Protein AF-A0A2S9GRM0-F1 (afdb_monomer_lite)

Structure (mmCIF, N/CA/C/O backbone):
data_AF-A0A2S9GRM0-F1
#
_entry.id   AF-A0A2S9GRM0-F1
#
loop_
_atom_site.group_PDB
_atom_site.id
_atom_site.type_symbol
_atom_site.label_atom_id
_atom_site.label_alt_id
_atom_site.label_comp_id
_atom_site.label_asym_id
_atom_site.label_entity_id
_atom_site.label_seq_id
_atom_site.pdbx_PDB_ins_code
_atom_site.Cartn_x
_atom_site.Cartn_y
_atom_site.Cartn_z
_atom_site.occupancy
_atom_site.B_iso_or_equiv
_atom_site.au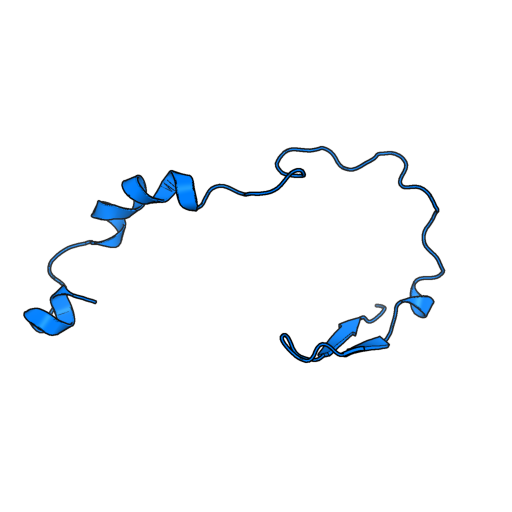th_seq_id
_atom_site.auth_comp_id
_atom_site.auth_asym_id
_atom_site.auth_atom_id
_atom_site.pdbx_PDB_model_num
ATOM 1 N N . PHE A 1 1 ? -24.439 -5.060 14.014 1.00 71.00 1 PHE A N 1
ATOM 2 C CA . PHE A 1 1 ? -24.549 -6.532 14.137 1.00 71.00 1 PHE A CA 1
ATOM 3 C C . PHE A 1 1 ? -25.147 -6.940 15.482 1.00 71.00 1 PHE A C 1
ATOM 5 O O . PHE A 1 1 ? -26.170 -7.609 15.465 1.00 71.00 1 PHE A O 1
ATOM 12 N N . SER A 1 2 ? -24.585 -6.501 16.618 1.00 80.31 2 SER A N 1
ATOM 13 C CA . SER A 1 2 ? -25.048 -6.873 17.970 1.00 80.31 2 SER A CA 1
ATOM 14 C C . SER A 1 2 ? -26.546 -6.646 18.206 1.00 80.31 2 SER A C 1
ATOM 16 O O . SER A 1 2 ? -27.225 -7.555 18.669 1.00 80.31 2 SER A O 1
ATOM 18 N N . ASP A 1 3 ? -27.081 -5.492 17.792 1.00 88.19 3 ASP A N 1
ATOM 19 C CA . ASP A 1 3 ? -28.511 -5.195 17.942 1.00 88.19 3 ASP A CA 1
ATOM 20 C C . ASP A 1 3 ? -29.420 -6.152 17.164 1.00 88.19 3 ASP A C 1
ATOM 22 O O . ASP A 1 3 ? -30.428 -6.621 17.678 1.00 88.19 3 ASP A O 1
ATOM 26 N N . MET A 1 4 ? -29.026 -6.510 15.943 1.00 88.12 4 MET A N 1
ATOM 27 C CA . MET A 1 4 ? -29.798 -7.425 15.108 1.00 88.12 4 MET A CA 1
ATOM 28 C C . MET A 1 4 ? -29.845 -8.835 15.705 1.00 88.12 4 MET A C 1
ATOM 30 O O . MET A 1 4 ? -30.886 -9.481 15.672 1.00 88.12 4 MET A O 1
ATOM 34 N N . VAL A 1 5 ? -28.733 -9.301 16.282 1.00 89.56 5 VAL A N 1
ATOM 35 C CA . VAL A 1 5 ? -28.651 -10.616 16.938 1.00 89.56 5 VAL A CA 1
ATOM 36 C C . VAL A 1 5 ? -29.426 -10.636 18.256 1.00 89.56 5 VAL A C 1
ATOM 38 O O . VAL A 1 5 ? -30.041 -11.645 18.586 1.00 89.56 5 VAL A O 1
ATOM 41 N N . GLN A 1 6 ? -29.400 -9.538 19.013 1.00 89.94 6 GLN A N 1
ATOM 42 C CA . GLN A 1 6 ? -29.984 -9.488 20.352 1.00 89.94 6 GLN A CA 1
ATOM 43 C C . GLN A 1 6 ? -31.463 -9.068 20.362 1.00 89.94 6 GLN A C 1
ATOM 45 O O . GLN A 1 6 ? -32.213 -9.520 21.225 1.00 89.94 6 GLN A O 1
ATOM 50 N N . PHE A 1 7 ? -31.890 -8.225 19.421 1.00 91.81 7 PHE A N 1
ATOM 51 C CA . PHE A 1 7 ? -33.218 -7.600 19.422 1.00 91.81 7 PHE A CA 1
ATOM 52 C C . PHE A 1 7 ? -33.987 -7.776 18.106 1.00 91.81 7 PHE A C 1
ATOM 54 O O . PHE A 1 7 ? -35.159 -7.424 18.048 1.00 91.81 7 PHE A O 1
ATOM 61 N N . GLY A 1 8 ? -33.371 -8.335 17.058 1.00 92.62 8 GLY A N 1
ATOM 62 C CA . GLY A 1 8 ? -34.026 -8.569 15.763 1.00 92.62 8 GLY A CA 1
ATOM 63 C C . GLY A 1 8 ? -34.160 -7.327 14.875 1.00 92.62 8 GLY A C 1
ATOM 64 O O . GLY A 1 8 ? -34.624 -7.431 13.744 1.00 92.62 8 GLY A O 1
ATOM 65 N N . GLU A 1 9 ? -33.711 -6.166 15.345 1.00 90.94 9 GLU A N 1
ATOM 66 C CA . GLU A 1 9 ? -33.738 -4.894 14.625 1.00 90.94 9 GLU A CA 1
ATOM 67 C C . GLU A 1 9 ? -32.514 -4.048 14.995 1.00 90.94 9 GLU A C 1
ATOM 69 O O . GLU A 1 9 ? -31.902 -4.257 16.041 1.00 90.94 9 GLU A O 1
ATOM 74 N N . VAL A 1 10 ? -32.122 -3.110 14.130 1.00 90.12 10 VAL A N 1
ATOM 75 C CA . VAL A 1 10 ? -31.070 -2.133 14.454 1.00 90.12 10 VAL A CA 1
ATOM 76 C C . VAL A 1 10 ? -31.711 -0.992 15.234 1.00 90.12 10 VAL A C 1
ATOM 78 O O . VAL A 1 10 ? -32.653 -0.386 14.730 1.00 90.12 10 VAL A O 1
ATOM 81 N N . ARG A 1 11 ? -31.210 -0.694 16.437 1.00 91.75 11 ARG A N 1
ATOM 82 C CA . ARG A 1 11 ? -31.786 0.346 17.307 1.00 91.75 11 ARG A CA 1
ATOM 83 C C . ARG A 1 11 ? -30.903 1.582 17.404 1.00 91.75 11 ARG A C 1
ATOM 85 O O . ARG A 1 11 ? -31.431 2.680 17.512 1.00 91.75 11 ARG A O 1
ATOM 92 N N . GLU A 1 12 ? -29.588 1.406 17.302 1.00 87.94 12 GLU A N 1
ATOM 93 C CA . GLU A 1 12 ? -28.623 2.505 17.367 1.00 87.94 12 GLU A CA 1
ATOM 94 C C . GLU A 1 12 ? -27.807 2.658 16.078 1.00 87.94 12 GLU A C 1
ATOM 96 O O . GLU A 1 12 ? -27.464 1.678 15.404 1.00 87.94 12 GLU A O 1
ATOM 101 N N . ASP A 1 13 ? -27.420 3.899 15.774 1.00 86.69 13 ASP A N 1
ATOM 102 C CA . ASP A 1 13 ? -26.395 4.197 14.770 1.00 86.69 13 ASP A CA 1
ATOM 103 C C . ASP A 1 13 ? -25.001 3.967 15.367 1.00 86.69 13 ASP A C 1
ATOM 105 O O . ASP A 1 13 ? -24.273 4.879 15.766 1.00 86.69 13 ASP A O 1
ATOM 109 N N . TRP A 1 14 ? -24.633 2.692 15.448 1.00 86.06 14 TRP A N 1
ATOM 110 C CA . TRP A 1 14 ? -23.349 2.253 15.986 1.00 86.06 14 TRP A CA 1
ATOM 111 C C . TRP A 1 14 ? -22.149 2.834 15.233 1.00 86.06 14 TRP A C 1
ATOM 113 O O . TRP A 1 14 ? -21.100 3.044 15.842 1.00 86.06 14 TRP A O 1
ATOM 123 N N . PHE A 1 15 ? -22.288 3.097 13.930 1.00 84.06 15 PHE A N 1
ATOM 124 C CA . PHE A 1 15 ? -21.208 3.672 13.136 1.00 84.06 15 PHE A CA 1
ATOM 125 C C . PHE A 1 15 ? -20.952 5.120 13.551 1.00 84.06 15 PHE A C 1
ATOM 127 O O . PHE A 1 15 ? -19.808 5.474 13.823 1.00 84.06 15 PHE A O 1
ATOM 134 N N . ALA A 1 16 ? -21.997 5.938 13.690 1.00 86.75 16 ALA A N 1
ATOM 135 C CA . ALA A 1 16 ? -21.838 7.304 14.182 1.00 86.75 16 ALA A CA 1
ATOM 136 C C . ALA A 1 16 ? -21.351 7.350 15.642 1.00 86.75 16 ALA A C 1
ATOM 138 O O . ALA A 1 16 ? -20.523 8.195 15.987 1.00 86.75 16 ALA A O 1
ATOM 139 N N . LEU A 1 17 ? -21.829 6.433 16.492 1.00 86.25 17 LEU A N 1
ATOM 140 C CA . LEU A 1 17 ? -21.449 6.374 17.908 1.00 86.25 17 LEU A CA 1
ATOM 141 C C . LEU A 1 17 ? -19.967 6.039 18.114 1.00 86.25 17 LEU A C 1
ATOM 143 O O . LEU A 1 17 ? -19.315 6.649 18.962 1.00 86.25 17 LEU A O 1
ATOM 147 N N . TYR A 1 18 ? -19.433 5.085 17.347 1.00 86.19 18 TYR A N 1
ATOM 148 C CA . TYR A 1 18 ? -18.067 4.588 17.536 1.00 86.19 18 TYR A CA 1
ATOM 149 C C . TYR A 1 18 ? -17.067 5.088 16.498 1.00 86.19 18 TYR A C 1
ATOM 151 O O . TYR A 1 18 ? -15.870 5.003 16.755 1.00 86.19 18 TYR A O 1
ATOM 159 N N . GLY A 1 19 ? -1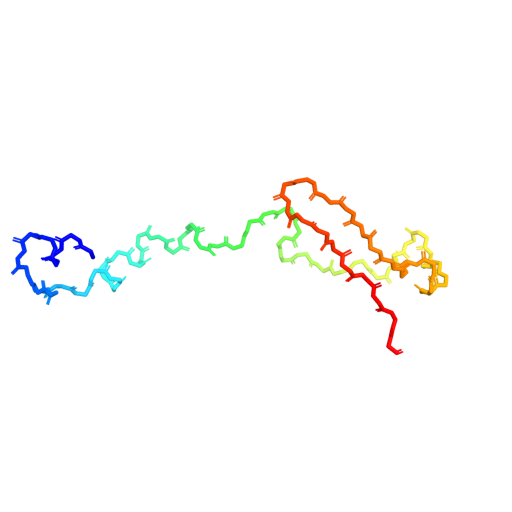7.514 5.651 15.373 1.00 86.44 19 GLY A N 1
ATOM 160 C CA . GLY A 1 19 ? -16.635 6.135 14.307 1.00 86.44 19 GLY A CA 1
ATOM 161 C C . GLY A 1 19 ? -15.552 7.069 14.840 1.00 86.44 19 GLY A C 1
ATOM 162 O O . GLY A 1 19 ? -14.373 6.825 14.616 1.00 86.44 19 GLY A O 1
ATOM 163 N N . LYS A 1 20 ? -15.928 8.035 15.690 1.00 85.62 20 LYS A N 1
ATOM 164 C CA . LYS A 1 20 ? -14.974 8.951 16.342 1.00 85.62 20 LYS A CA 1
ATOM 165 C C . LYS A 1 20 ? -13.927 8.256 17.210 1.00 85.62 20 LYS A C 1
ATOM 167 O O . LYS A 1 20 ? -12.799 8.721 17.290 1.00 85.62 20 LYS A O 1
ATOM 172 N N . ALA A 1 21 ? -14.289 7.161 17.877 1.00 87.19 21 ALA A N 1
ATOM 173 C CA . ALA A 1 21 ? -13.349 6.409 18.705 1.00 87.19 21 ALA A CA 1
ATOM 174 C C . ALA A 1 21 ? -12.320 5.637 17.861 1.00 87.19 21 ALA A C 1
ATOM 176 O O . ALA A 1 21 ? -11.241 5.326 18.360 1.00 87.19 21 ALA A O 1
ATOM 177 N N . PHE A 1 22 ? -12.643 5.350 16.596 1.00 87.44 22 PHE A N 1
ATOM 178 C CA . PHE A 1 22 ? -11.783 4.625 15.661 1.00 87.44 22 PHE A CA 1
ATOM 179 C C . PHE A 1 22 ? -11.095 5.518 14.620 1.00 87.44 22 PHE A C 1
ATOM 181 O O . PHE A 1 22 ? -10.209 5.031 13.924 1.00 87.44 22 PHE A O 1
ATOM 188 N N . GLU A 1 23 ? -11.407 6.817 14.558 1.00 88.94 23 GLU A N 1
ATOM 189 C CA . GLU A 1 23 ? -10.812 7.769 13.602 1.00 88.94 23 GLU A CA 1
ATOM 190 C C . GLU A 1 23 ? -9.276 7.712 13.563 1.00 88.94 23 GLU A C 1
ATOM 192 O O . GLU A 1 23 ? -8.672 7.828 12.498 1.00 88.94 23 GLU A O 1
ATOM 197 N N . ASP A 1 24 ? -8.627 7.509 14.712 1.00 87.00 24 ASP A N 1
ATOM 198 C CA . ASP A 1 24 ? -7.168 7.403 14.790 1.00 87.00 24 ASP A CA 1
ATOM 199 C C . ASP A 1 24 ? -6.615 6.124 14.146 1.00 87.00 24 ASP A C 1
ATOM 201 O O . ASP A 1 24 ? -5.506 6.148 13.612 1.00 87.00 24 ASP A O 1
ATOM 205 N N . MET A 1 25 ? -7.372 5.024 14.173 1.00 87.94 25 MET A N 1
ATOM 206 C CA . MET A 1 25 ? -6.983 3.754 13.551 1.00 87.94 25 MET A CA 1
ATOM 207 C C . MET A 1 25 ? -7.117 3.785 12.027 1.00 87.94 25 MET A C 1
ATOM 209 O O . MET A 1 25 ? -6.388 3.070 11.343 1.00 87.94 25 MET A O 1
ATOM 213 N N . ASP A 1 26 ? -7.998 4.636 11.503 1.00 87.44 26 ASP A N 1
ATOM 214 C CA . ASP A 1 26 ? -8.212 4.807 10.063 1.00 87.44 26 ASP A CA 1
ATOM 215 C C . ASP A 1 26 ? -7.178 5.739 9.410 1.00 87.44 26 ASP A C 1
ATOM 217 O O . ASP A 1 26 ? -7.140 5.891 8.184 1.00 87.44 26 ASP A O 1
ATOM 221 N N . LYS A 1 27 ? -6.316 6.381 10.210 1.00 92.25 27 LYS A N 1
ATOM 222 C CA . LYS A 1 27 ? -5.255 7.244 9.688 1.00 92.25 27 LYS A CA 1
ATOM 223 C C . LYS A 1 27 ? -4.284 6.436 8.817 1.00 92.25 27 LYS A C 1
ATOM 225 O O . LYS A 1 27 ? -3.934 5.309 9.169 1.00 92.25 27 LYS A O 1
ATOM 230 N N . PRO A 1 28 ? -3.776 7.012 7.709 1.00 91.94 28 PRO A N 1
ATOM 231 C CA . PRO A 1 28 ? -2.748 6.360 6.910 1.00 91.94 28 PRO A CA 1
ATOM 232 C C . PRO A 1 28 ? -1.533 6.007 7.772 1.00 91.94 28 PRO A C 1
ATOM 234 O O . PRO A 1 28 ? -1.022 6.847 8.514 1.00 91.94 28 PRO A O 1
ATOM 237 N N . VAL A 1 29 ? -1.049 4.775 7.636 1.00 92.00 29 VAL A N 1
ATOM 238 C CA . VAL A 1 29 ? 0.127 4.274 8.355 1.00 92.00 29 VAL A CA 1
ATOM 239 C C . VAL A 1 29 ? 1.279 4.002 7.392 1.00 92.00 29 VAL A C 1
ATOM 241 O O . VAL A 1 29 ? 1.073 3.627 6.239 1.00 92.00 29 VAL A O 1
ATOM 244 N N . GLY A 1 30 ? 2.509 4.178 7.875 1.00 91.44 30 GLY A N 1
ATOM 245 C CA . GLY A 1 30 ? 3.735 3.895 7.125 1.00 91.44 30 GLY A CA 1
ATOM 246 C C . GLY A 1 30 ? 4.681 5.091 7.026 1.00 91.44 30 GLY A C 1
ATOM 247 O O . GLY A 1 30 ? 4.286 6.244 7.175 1.00 91.44 30 GLY A O 1
ATOM 248 N N . SER A 1 31 ? 5.957 4.815 6.755 1.00 93.56 31 SER A N 1
ATOM 249 C CA . SER A 1 31 ? 7.027 5.827 6.70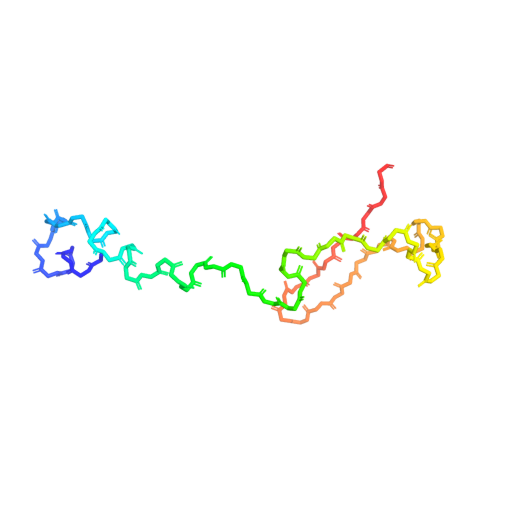4 1.00 93.56 31 SER A CA 1
ATOM 250 C C . SER A 1 31 ? 6.890 6.838 5.562 1.00 93.56 31 SER A C 1
ATOM 252 O O . SER A 1 31 ? 7.517 7.893 5.598 1.00 93.56 31 SER A O 1
ATOM 254 N N . LEU A 1 32 ? 6.081 6.522 4.549 1.00 92.44 32 LEU A N 1
ATOM 255 C CA . LEU A 1 32 ? 5.891 7.345 3.354 1.00 92.44 32 LEU A CA 1
ATOM 256 C C . LEU A 1 32 ? 4.657 8.256 3.434 1.00 92.44 32 LEU A C 1
ATOM 258 O O . LEU A 1 32 ? 4.397 9.016 2.502 1.00 92.44 32 LEU A O 1
ATOM 262 N N . VAL A 1 33 ? 3.886 8.199 4.524 1.00 94.75 33 VAL A N 1
ATOM 263 C CA . VAL A 1 33 ? 2.697 9.043 4.695 1.00 94.75 33 VAL A CA 1
ATOM 264 C C . VAL A 1 33 ? 3.106 10.517 4.714 1.00 94.75 33 VAL A C 1
ATOM 266 O O . VAL A 1 33 ? 3.963 10.926 5.492 1.00 94.75 33 VAL A O 1
ATOM 269 N N . GLY A 1 34 ? 2.495 11.314 3.833 1.00 93.75 34 GLY A N 1
ATOM 270 C CA . GLY A 1 34 ? 2.764 12.750 3.709 1.00 93.75 34 GLY A CA 1
ATOM 271 C C . GLY A 1 34 ? 4.100 13.112 3.050 1.00 93.75 34 GLY A C 1
ATOM 272 O O . GLY A 1 34 ? 4.381 14.298 2.890 1.00 93.75 34 GLY A O 1
ATOM 273 N N . GLN A 1 35 ? 4.914 12.132 2.648 1.00 93.69 35 GLN A N 1
ATOM 274 C CA . GLN A 1 35 ? 6.183 12.387 1.967 1.00 93.69 35 GLN A CA 1
ATOM 275 C C . GLN A 1 35 ? 5.949 12.775 0.503 1.00 93.69 35 GLN A C 1
ATOM 277 O O . GLN A 1 35 ? 5.094 12.206 -0.184 1.00 93.69 35 GLN A O 1
ATOM 282 N N . SER A 1 36 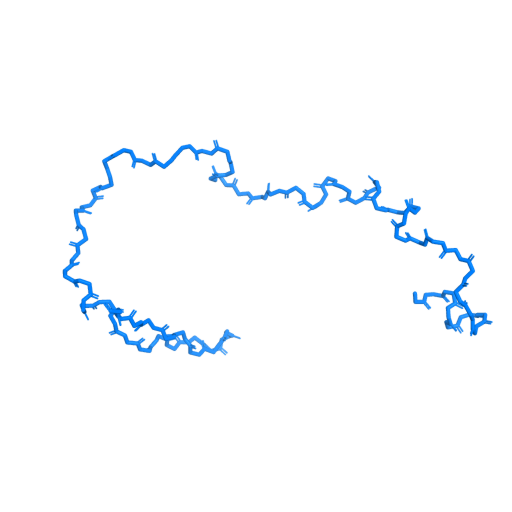? 6.735 13.730 0.006 1.00 91.94 36 SER A N 1
ATOM 283 C CA . SER A 1 36 ? 6.780 14.032 -1.422 1.00 91.94 36 SER A CA 1
ATOM 284 C C . SER A 1 36 ? 7.475 12.903 -2.179 1.00 91.94 36 SER A C 1
ATOM 286 O O . SER A 1 36 ? 8.351 12.204 -1.664 1.00 91.94 36 SER A O 1
ATOM 288 N N . ARG A 1 37 ? 7.072 12.705 -3.435 1.00 88.56 37 ARG A N 1
ATOM 289 C CA . ARG A 1 37 ? 7.758 11.755 -4.312 1.00 88.56 37 ARG A CA 1
ATOM 290 C C . ARG A 1 37 ? 9.193 12.239 -4.565 1.00 88.56 37 ARG A C 1
ATOM 292 O O . ARG A 1 37 ? 9.379 13.444 -4.734 1.00 88.56 37 ARG A O 1
ATOM 299 N N . PRO A 1 38 ? 10.183 11.333 -4.646 1.00 88.00 38 PRO A N 1
ATOM 300 C CA . PRO A 1 38 ? 11.534 11.702 -5.050 1.00 88.00 38 PRO A CA 1
ATOM 301 C C . PRO A 1 38 ? 11.520 12.369 -6.430 1.00 88.00 38 PRO A C 1
ATOM 303 O O . PRO A 1 38 ? 10.962 11.813 -7.374 1.00 88.00 38 PRO A O 1
ATOM 306 N N . GLU A 1 39 ? 12.148 13.540 -6.549 1.00 86.44 39 GLU A N 1
ATOM 307 C CA . GLU A 1 39 ? 12.246 14.268 -7.824 1.00 86.44 39 GLU A CA 1
ATOM 308 C C . GLU A 1 39 ? 13.127 13.527 -8.838 1.00 86.44 39 GLU A C 1
ATOM 310 O O . GLU A 1 39 ? 12.861 13.558 -10.034 1.00 86.44 39 GLU A O 1
ATOM 315 N N . ASN A 1 40 ? 14.141 12.806 -8.348 1.00 82.44 40 ASN A N 1
ATOM 316 C CA . ASN A 1 40 ? 15.070 12.021 -9.154 1.00 82.44 40 ASN A CA 1
ATOM 317 C C . ASN A 1 40 ? 15.111 10.577 -8.649 1.00 82.44 40 ASN A C 1
ATOM 319 O O . ASN A 1 40 ? 15.987 10.200 -7.868 1.00 82.44 40 ASN A O 1
ATOM 323 N N . ALA A 1 41 ? 14.143 9.766 -9.076 1.00 80.50 41 ALA A N 1
ATOM 324 C CA . ALA A 1 41 ? 14.182 8.330 -8.835 1.00 80.50 41 ALA A CA 1
ATOM 325 C C . ALA A 1 41 ? 15.296 7.708 -9.695 1.00 80.50 41 ALA A C 1
ATOM 327 O O . ALA A 1 41 ? 15.199 7.672 -10.920 1.00 80.50 41 ALA A O 1
ATOM 328 N N . ALA A 1 42 ? 16.372 7.263 -9.048 1.00 82.81 42 ALA A N 1
ATOM 329 C CA . ALA A 1 42 ? 17.450 6.515 -9.680 1.00 82.81 42 ALA A CA 1
ATOM 330 C C . ALA A 1 42 ? 17.416 5.048 -9.216 1.00 82.81 42 ALA A C 1
ATOM 332 O O . ALA A 1 42 ? 17.160 4.801 -8.033 1.00 82.81 42 ALA A O 1
ATOM 333 N N . PRO A 1 43 ? 17.731 4.085 -10.100 1.00 85.38 43 PRO A N 1
ATOM 334 C CA . PRO A 1 43 ? 18.035 4.250 -11.528 1.00 85.38 43 PRO A CA 1
ATOM 335 C C . PRO A 1 43 ? 16.775 4.530 -12.380 1.00 85.38 43 PRO A C 1
ATOM 337 O O . PRO A 1 43 ? 15.662 4.300 -11.905 1.00 85.38 43 PRO A O 1
ATOM 340 N N . PRO A 1 44 ? 16.928 5.036 -13.624 1.00 84.50 44 PRO A N 1
ATOM 341 C CA . PRO A 1 44 ? 15.811 5.134 -14.562 1.00 84.50 44 PRO A CA 1
ATOM 342 C C . PRO A 1 44 ? 15.155 3.759 -14.773 1.00 84.50 44 PRO A C 1
ATOM 344 O O . PRO A 1 44 ? 15.838 2.738 -14.655 1.00 84.50 44 PRO A O 1
ATOM 347 N N . PRO A 1 45 ? 13.845 3.714 -15.072 1.00 87.69 45 PRO A N 1
ATOM 348 C CA . PRO A 1 45 ? 13.159 2.451 -15.302 1.00 87.69 45 PRO A CA 1
ATOM 349 C C . PRO A 1 45 ? 13.711 1.746 -16.546 1.00 87.69 45 PRO A C 1
ATOM 351 O O . PRO A 1 45 ? 14.091 2.390 -17.525 1.00 87.69 45 PRO A O 1
ATOM 354 N N . GLU A 1 46 ? 13.701 0.416 -16.509 1.00 90.12 46 GLU A N 1
ATOM 355 C CA . GLU A 1 46 ? 13.897 -0.424 -17.692 1.00 90.12 46 GLU A CA 1
ATOM 356 C C . GLU A 1 46 ? 12.732 -0.223 -18.684 1.00 90.12 46 GLU A C 1
ATOM 358 O O . GLU A 1 46 ? 11.685 0.331 -18.312 1.00 90.12 46 GLU A O 1
ATOM 363 N N . PRO A 1 47 ? 12.869 -0.663 -19.950 1.00 93.50 47 PRO A N 1
ATOM 364 C CA . PRO A 1 47 ? 11.761 -0.646 -20.902 1.00 93.50 47 PRO A CA 1
ATOM 365 C C . PRO A 1 47 ? 10.511 -1.300 -20.302 1.00 93.50 47 PRO A C 1
ATOM 367 O O . PRO A 1 47 ? 10.587 -2.429 -19.836 1.00 93.50 47 PRO A O 1
ATOM 370 N N . PHE A 1 48 ? 9.350 -0.634 -20.322 1.00 92.00 48 PHE A N 1
ATOM 371 C CA . PHE A 1 48 ? 8.185 -1.087 -19.543 1.00 92.00 48 PHE A CA 1
ATOM 372 C C . PHE A 1 48 ? 7.712 -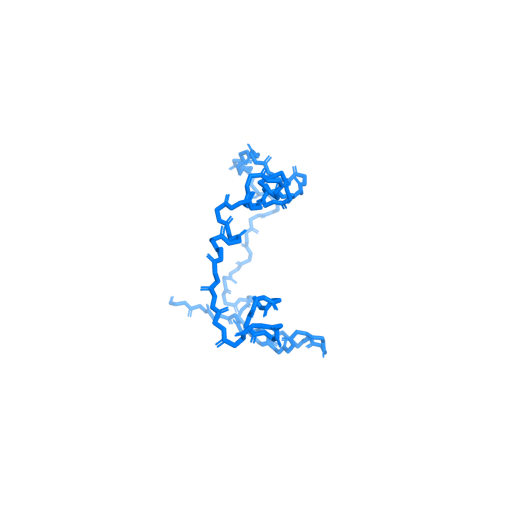2.508 -19.863 1.00 92.00 48 PHE A C 1
ATOM 374 O O . PHE A 1 48 ? 7.281 -3.227 -18.959 1.00 92.00 48 PHE A O 1
ATOM 381 N N . ALA A 1 49 ? 7.887 -2.948 -21.108 1.00 94.25 49 ALA A N 1
ATOM 382 C CA . ALA A 1 49 ? 7.649 -4.323 -21.527 1.00 94.25 49 ALA A CA 1
ATOM 383 C C . ALA A 1 49 ? 8.415 -5.370 -20.688 1.00 94.25 49 ALA A C 1
ATOM 385 O O . ALA A 1 49 ? 7.934 -6.491 -20.537 1.00 94.25 49 ALA A O 1
ATOM 386 N N . SER A 1 50 ? 9.571 -5.031 -20.101 1.00 94.81 50 SER A N 1
ATOM 387 C CA . SER A 1 50 ? 10.340 -5.944 -19.243 1.00 94.81 50 SER A CA 1
ATOM 388 C C . SER A 1 50 ? 9.650 -6.255 -17.914 1.00 94.81 50 SER A C 1
ATOM 390 O O . SER A 1 50 ? 10.000 -7.236 -17.262 1.00 94.81 50 SER A O 1
ATOM 392 N N . TYR A 1 51 ? 8.702 -5.417 -17.491 1.00 94.38 51 TYR A N 1
ATOM 393 C CA . TYR A 1 51 ? 7.921 -5.615 -16.269 1.00 94.38 51 TYR A CA 1
ATOM 394 C C . TYR A 1 51 ? 6.583 -6.321 -16.527 1.00 94.38 51 TYR A C 1
ATOM 396 O O . TYR A 1 51 ? 5.882 -6.662 -15.576 1.00 94.38 51 TYR A O 1
ATOM 404 N N . ALA A 1 52 ? 6.193 -6.521 -17.790 1.00 97.12 52 ALA A N 1
ATOM 405 C CA . ALA A 1 52 ? 4.938 -7.180 -18.121 1.00 97.12 52 ALA A CA 1
ATOM 406 C C . ALA A 1 52 ? 5.022 -8.688 -17.837 1.00 97.12 52 ALA A C 1
ATOM 408 O O . ALA A 1 52 ? 5.995 -9.356 -18.187 1.00 97.12 52 ALA A O 1
ATOM 409 N N . GLY A 1 53 ? 3.984 -9.244 -17.214 1.00 96.81 53 GLY A N 1
ATOM 410 C CA . GLY A 1 53 ? 3.949 -10.657 -16.853 1.00 96.81 53 GLY A CA 1
ATOM 411 C C . GLY A 1 53 ? 2.982 -10.981 -15.723 1.00 96.81 53 GLY A C 1
ATOM 412 O O . GLY A 1 53 ? 2.249 -10.125 -15.226 1.00 96.81 53 GLY A O 1
ATOM 413 N N . VAL A 1 54 ? 2.988 -12.251 -15.320 1.00 98.06 54 VAL A N 1
ATOM 414 C CA . VAL A 1 54 ? 2.202 -12.759 -14.192 1.00 98.06 54 VAL A CA 1
ATOM 415 C C . VAL A 1 54 ? 3.148 -13.141 -13.059 1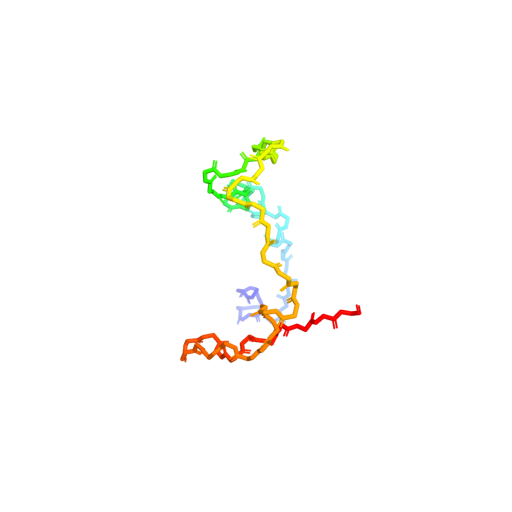.00 98.06 54 VAL A C 1
ATOM 417 O O . VAL A 1 54 ? 3.977 -14.038 -13.206 1.00 98.06 54 VAL A O 1
ATOM 420 N N . TYR A 1 55 ? 3.008 -12.461 -11.926 1.00 97.44 55 TYR A N 1
ATOM 421 C CA . TYR A 1 55 ? 3.800 -12.672 -10.719 1.00 97.44 55 TYR A CA 1
ATOM 422 C C . TYR A 1 55 ? 2.990 -13.495 -9.722 1.00 97.44 55 TYR A C 1
ATOM 424 O O . TYR A 1 55 ? 2.006 -13.015 -9.162 1.00 97.44 55 TYR A O 1
ATOM 432 N N . ASN A 1 56 ? 3.393 -14.746 -9.508 1.00 97.81 56 ASN A N 1
ATOM 433 C CA . ASN A 1 56 ? 2.700 -15.644 -8.591 1.00 97.81 56 ASN A CA 1
ATOM 434 C C . ASN A 1 56 ? 3.007 -15.296 -7.130 1.00 97.81 56 ASN A C 1
ATOM 436 O O . ASN A 1 56 ? 4.154 -15.034 -6.767 1.00 97.81 56 ASN A O 1
ATOM 440 N N . ASN A 1 57 ? 1.978 -15.341 -6.290 1.00 97.62 57 ASN A N 1
ATOM 441 C CA . ASN A 1 57 ? 2.092 -15.234 -4.844 1.00 97.62 57 ASN A CA 1
ATOM 442 C C . ASN A 1 57 ? 1.113 -16.226 -4.205 1.00 97.62 57 ASN A C 1
ATOM 444 O O . ASN A 1 57 ? -0.083 -16.155 -4.472 1.00 97.62 57 ASN A O 1
ATOM 448 N N . ASP A 1 58 ? 1.601 -17.135 -3.363 1.00 97.62 58 ASP A N 1
ATOM 449 C CA . ASP A 1 58 ? 0.766 -18.210 -2.801 1.00 97.62 58 ASP A CA 1
ATOM 450 C C . ASP A 1 58 ? -0.297 -17.701 -1.820 1.00 97.62 58 ASP A C 1
ATOM 452 O O . ASP A 1 58 ? -1.318 -18.351 -1.609 1.00 97.62 58 ASP A O 1
ATOM 456 N N . TYR A 1 59 ? -0.062 -16.536 -1.218 1.00 96.75 59 TYR A N 1
ATOM 457 C CA . TYR A 1 59 ? -0.971 -15.942 -0.247 1.00 96.75 59 TYR A CA 1
ATOM 458 C C . TYR A 1 59 ? -2.021 -15.045 -0.916 1.00 96.75 59 TYR A C 1
ATOM 460 O O . TYR A 1 59 ? -3.203 -15.126 -0.592 1.00 96.75 59 TYR A O 1
ATOM 468 N N . TRP A 1 60 ? -1.603 -14.200 -1.864 1.00 96.56 60 TRP A N 1
ATOM 469 C CA . TRP A 1 60 ? -2.474 -13.211 -2.516 1.00 96.56 60 TRP A CA 1
ATOM 470 C C . TRP A 1 60 ? -3.020 -13.645 -3.882 1.00 96.56 60 TRP A C 1
ATOM 472 O O . TRP A 1 60 ? -3.926 -13.001 -4.409 1.00 96.56 60 TRP A O 1
ATOM 482 N N . GLY A 1 61 ? -2.490 -14.722 -4.461 1.00 97.12 61 GLY A N 1
ATOM 483 C CA . GLY A 1 61 ? -2.752 -15.117 -5.842 1.00 97.12 61 GLY A CA 1
ATOM 484 C C . GLY A 1 61 ? -1.886 -14.364 -6.866 1.00 97.12 61 GLY A C 1
ATOM 485 O O . GLY A 1 61 ? -1.035 -13.548 -6.503 1.00 97.12 61 GLY A O 1
ATOM 486 N N . PRO A 1 62 ? -2.055 -14.658 -8.168 1.00 97.81 62 PRO A N 1
ATOM 487 C CA . PRO A 1 62 ? -1.236 -14.073 -9.225 1.00 97.81 62 PRO A CA 1
ATOM 488 C C . PRO A 1 62 ? -1.559 -12.592 -9.477 1.00 97.81 62 PRO A C 1
ATOM 490 O O . PRO A 1 62 ? -2.714 -12.222 -9.690 1.00 97.81 62 PRO A O 1
ATOM 493 N N . ALA A 1 63 ? -0.523 -11.755 -9.552 1.00 97.56 63 ALA A N 1
ATOM 494 C CA . ALA A 1 63 ? -0.615 -10.362 -9.983 1.00 97.56 63 ALA A CA 1
ATOM 495 C C . ALA A 1 63 ? -0.233 -10.235 -11.464 1.00 97.56 63 ALA A C 1
ATOM 497 O O . ALA A 1 63 ? 0.868 -10.610 -11.862 1.00 97.56 63 ALA A O 1
ATOM 498 N N . THR A 1 64 ? -1.135 -9.693 -12.285 1.00 97.56 64 THR A N 1
ATOM 499 C CA . THR A 1 64 ? -0.871 -9.448 -13.712 1.00 97.56 64 THR A CA 1
ATOM 500 C C . THR A 1 64 ? -0.440 -8.003 -13.927 1.00 97.56 64 THR A C 1
ATOM 502 O O . THR A 1 64 ? -1.175 -7.079 -13.579 1.00 97.56 64 THR A O 1
ATOM 505 N N . VAL A 1 65 ? 0.729 -7.815 -14.534 1.00 96.81 65 VAL A N 1
ATOM 506 C CA . VAL A 1 65 ? 1.250 -6.519 -14.979 1.00 96.81 65 VAL A CA 1
ATOM 507 C C . VAL A 1 65 ? 1.212 -6.494 -16.503 1.00 96.81 65 VAL A C 1
ATOM 509 O O . VAL A 1 65 ? 1.734 -7.397 -17.154 1.00 96.81 65 VAL A O 1
ATOM 512 N N . ALA A 1 66 ? 0.582 -5.468 -17.070 1.00 95.12 66 ALA A N 1
ATOM 513 C CA . ALA A 1 66 ? 0.440 -5.299 -18.510 1.00 95.12 66 ALA A CA 1
ATOM 514 C C . ALA A 1 66 ? 0.786 -3.866 -18.923 1.00 95.12 66 ALA A C 1
ATOM 516 O O . ALA A 1 66 ? 0.490 -2.913 -18.198 1.00 95.12 66 ALA A O 1
ATOM 517 N N . GLU A 1 67 ? 1.387 -3.734 -20.101 1.00 90.00 67 GLU A N 1
ATOM 518 C CA . GLU A 1 67 ? 1.580 -2.455 -20.781 1.00 90.00 67 GLU A CA 1
ATOM 519 C C . GLU A 1 67 ? 0.291 -2.070 -21.535 1.00 90.00 67 GLU A C 1
ATOM 521 O O . GLU A 1 67 ? -0.484 -2.948 -21.927 1.00 90.00 67 GLU A O 1
ATOM 526 N N . ARG A 1 68 ? 0.027 -0.767 -21.686 1.00 78.50 68 ARG A N 1
ATOM 527 C CA . ARG A 1 68 ? -1.134 -0.234 -22.419 1.00 78.50 68 ARG A CA 1
ATOM 528 C C . ARG A 1 68 ? -0.719 0.387 -23.738 1.00 78.50 68 ARG A C 1
ATOM 530 O O . ARG A 1 68 ? 0.309 1.095 -23.731 1.00 78.50 68 ARG A O 1
#

Secondary structure (DSSP, 8-state):
-HHHHHHSS--S-HHHHHHHHHTTTTS--STTTTPPPPSS-SSPPPPGGGG-EEE--TTT-PEEE---

Sequence (68 aa):
FSDMVQFGEVREDWFALYGKAFEDMDKPVGSLVGQSRPENAAPPPEPFASYAGVYNNDYWGPATVAER

pLDDT: mean 90.38, std 5.41, range [71.0, 98.06]

Radius of gyration: 22.36 Å; chains: 1; bounding box: 52×32×43 Å

Foldseek 3Di:
DVCCVPPVDDDDPVCVVCVVVCVVVPDDDDPCVPPDDDPDDPPDDDDQVVVADWDQDPVPGIDGDDDD